Protein AF-X1CA08-F1 (afdb_monomer)

Structure (mmCIF, N/CA/C/O backbone):
data_AF-X1CA08-F1
#
_entry.id   AF-X1CA08-F1
#
loop_
_atom_site.group_PDB
_atom_site.id
_atom_site.type_symbol
_atom_site.label_atom_id
_atom_site.label_alt_id
_atom_site.label_comp_id
_atom_site.label_asym_id
_atom_site.label_entity_id
_atom_site.label_seq_id
_atom_site.pdbx_PDB_ins_code
_atom_site.Cartn_x
_atom_site.Cartn_y
_atom_site.Cartn_z
_atom_site.occupancy
_atom_site.B_iso_or_equiv
_atom_site.auth_seq_id
_atom_site.auth_comp_id
_atom_site.auth_asym_id
_atom_site.auth_atom_id
_atom_site.pdbx_PDB_model_num
ATOM 1 N N . MET A 1 1 ? -4.377 -0.536 -21.358 1.00 46.78 1 MET A N 1
ATOM 2 C CA . MET A 1 1 ? -3.311 0.358 -20.851 1.00 46.78 1 MET A CA 1
ATOM 3 C C . MET A 1 1 ? -2.800 -0.226 -19.543 1.00 46.78 1 MET A C 1
ATOM 5 O O . MET A 1 1 ? -3.621 -0.627 -18.733 1.00 46.78 1 MET A O 1
ATOM 9 N N . THR A 1 2 ? -1.487 -0.376 -19.356 1.00 60.97 2 THR A N 1
ATOM 10 C CA . THR A 1 2 ? -0.928 -0.900 -18.096 1.00 60.97 2 THR A CA 1
ATOM 11 C C . THR A 1 2 ? -0.767 0.247 -17.109 1.00 60.97 2 THR A C 1
ATOM 13 O O . THR A 1 2 ? 0.152 1.056 -17.252 1.00 60.97 2 THR A O 1
ATOM 16 N N . GLU A 1 3 ? -1.666 0.343 -16.138 1.00 70.69 3 GLU A N 1
ATOM 17 C CA . GLU A 1 3 ? -1.547 1.338 -15.079 1.00 70.69 3 GLU A CA 1
ATOM 18 C C . GLU A 1 3 ? -0.453 0.919 -14.085 1.00 70.69 3 GLU A C 1
ATOM 20 O O . GLU A 1 3 ? -0.260 -0.265 -13.804 1.00 70.69 3 GLU A O 1
ATOM 25 N N . THR A 1 4 ? 0.333 1.886 -13.608 1.00 81.94 4 THR A N 1
ATOM 26 C CA . THR A 1 4 ? 1.434 1.625 -12.674 1.00 81.94 4 THR A CA 1
ATOM 27 C C . THR A 1 4 ? 1.086 2.220 -11.322 1.00 81.94 4 THR A C 1
ATOM 29 O O . THR A 1 4 ? 1.024 3.438 -11.186 1.00 81.94 4 THR A O 1
ATOM 32 N N . PHE A 1 5 ? 0.915 1.359 -10.322 1.00 89.31 5 PHE A N 1
ATOM 33 C CA . PHE A 1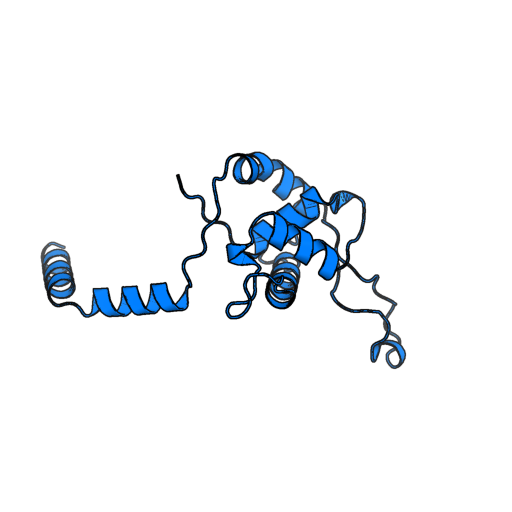 5 ? 0.663 1.766 -8.944 1.00 89.31 5 PHE A CA 1
ATOM 34 C C . PHE A 1 5 ? 1.902 1.567 -8.084 1.00 89.31 5 PHE A C 1
ATOM 36 O O . PHE A 1 5 ? 2.665 0.606 -8.240 1.00 89.31 5 PHE A O 1
ATOM 43 N N . THR A 1 6 ? 2.104 2.471 -7.135 1.00 92.19 6 THR A N 1
ATOM 44 C CA . THR A 1 6 ? 3.106 2.274 -6.094 1.00 92.19 6 THR A CA 1
ATOM 45 C C . THR A 1 6 ? 2.604 1.269 -5.059 1.00 92.19 6 THR A C 1
ATOM 47 O O . THR A 1 6 ? 1.406 1.143 -4.811 1.00 92.19 6 THR A O 1
ATOM 50 N N . ASN A 1 7 ? 3.528 0.575 -4.386 1.00 93.69 7 ASN A N 1
ATOM 51 C CA . ASN A 1 7 ? 3.174 -0.329 -3.284 1.00 93.69 7 ASN A CA 1
ATOM 52 C C . ASN A 1 7 ? 2.350 0.375 -2.197 1.00 93.69 7 ASN A C 1
ATOM 54 O O . ASN A 1 7 ? 1.479 -0.237 -1.593 1.00 93.69 7 ASN A O 1
ATOM 58 N N . ARG A 1 8 ? 2.625 1.663 -1.972 1.00 95.44 8 ARG A N 1
ATOM 59 C CA . ARG A 1 8 ? 1.899 2.507 -1.029 1.00 95.44 8 ARG A CA 1
ATOM 60 C C . ARG A 1 8 ? 0.421 2.616 -1.401 1.00 95.44 8 ARG A C 1
ATOM 62 O O . ARG A 1 8 ? -0.433 2.333 -0.574 1.00 95.44 8 ARG A O 1
ATOM 69 N N . GLU A 1 9 ? 0.141 3.007 -2.638 1.00 95.50 9 GLU A N 1
ATOM 70 C CA . GLU A 1 9 ? -1.222 3.192 -3.145 1.00 95.50 9 GLU A CA 1
ATOM 71 C C . GLU A 1 9 ? -1.999 1.874 -3.150 1.00 95.50 9 GLU A C 1
ATOM 73 O O . GLU A 1 9 ? -3.134 1.830 -2.687 1.00 95.50 9 GLU A O 1
ATOM 78 N N . MET A 1 10 ? -1.353 0.789 -3.589 1.00 95.44 10 MET A N 1
ATOM 79 C CA . MET A 1 10 ? -1.938 -0.554 -3.562 1.00 95.44 10 MET A CA 1
ATOM 80 C C . MET A 1 10 ? -2.353 -0.964 -2.144 1.00 95.44 10 MET A C 1
ATOM 82 O O . MET A 1 10 ? -3.467 -1.427 -1.929 1.00 95.44 10 MET A O 1
ATOM 86 N N . VAL A 1 11 ? -1.489 -0.747 -1.152 1.00 97.06 11 VAL A N 1
ATOM 87 C CA . VAL A 1 11 ? -1.781 -1.097 0.243 1.00 97.06 11 VAL A CA 1
ATOM 88 C C . VAL A 1 11 ? -2.907 -0.248 0.838 1.00 97.06 11 VAL A C 1
ATOM 90 O O . VAL A 1 11 ? -3.751 -0.788 1.551 1.00 97.06 11 VAL A O 1
ATOM 93 N N . VAL A 1 12 ? -2.943 1.058 0.550 1.00 97.56 12 VAL A N 1
ATOM 94 C CA . VAL A 1 12 ? -4.035 1.943 0.999 1.00 97.56 12 VAL A CA 1
ATOM 95 C C . VAL A 1 12 ? -5.367 1.450 0.430 1.00 97.56 12 VAL A C 1
ATOM 97 O O . VAL A 1 12 ? -6.327 1.279 1.180 1.00 97.56 12 VAL A O 1
ATOM 100 N N . TYR A 1 13 ? -5.402 1.132 -0.867 1.00 96.94 13 TYR A N 1
ATOM 101 C CA . TYR A 1 13 ? -6.605 0.609 -1.509 1.00 96.94 13 TYR A CA 1
ATOM 102 C C . TYR A 1 13 ? -7.010 -0.771 -0.973 1.00 96.94 13 TYR A C 1
ATOM 104 O O . TYR A 1 13 ? -8.183 -0.999 -0.697 1.00 96.94 13 TYR A O 1
ATOM 112 N N . ALA A 1 14 ? -6.059 -1.681 -0.747 1.00 96.88 14 ALA A N 1
ATOM 113 C CA . ALA A 1 14 ? -6.354 -2.983 -0.150 1.00 96.88 14 ALA A CA 1
ATOM 114 C C . ALA A 1 14 ? -6.974 -2.845 1.248 1.00 96.88 14 ALA A C 1
ATOM 116 O O . ALA A 1 14 ? -7.937 -3.543 1.565 1.00 96.88 14 ALA A O 1
ATOM 117 N N . LEU A 1 15 ? -6.461 -1.923 2.072 1.00 97.44 15 LEU A N 1
ATOM 118 C CA . LEU A 1 15 ? -7.041 -1.630 3.381 1.00 97.44 15 LEU A CA 1
ATOM 119 C C . LEU A 1 15 ? -8.445 -1.018 3.252 1.00 97.44 15 LEU A C 1
ATOM 121 O O . LEU A 1 15 ? -9.337 -1.401 4.005 1.00 97.44 15 LEU A O 1
ATOM 125 N N . TYR A 1 16 ? -8.674 -0.130 2.280 1.00 97.50 16 TYR A N 1
ATOM 126 C CA . TYR A 1 16 ? -10.012 0.380 1.962 1.00 97.50 16 TYR A CA 1
ATOM 127 C C . TYR A 1 16 ? -10.982 -0.749 1.599 1.00 97.50 16 TYR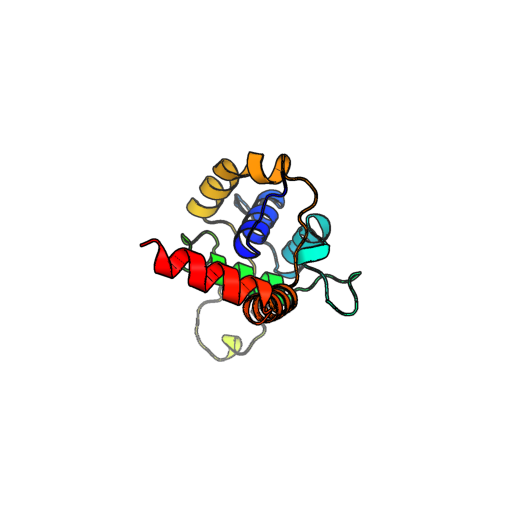 A C 1
ATOM 129 O O . TYR A 1 16 ? -12.056 -0.842 2.188 1.00 97.50 16 TYR A O 1
ATOM 137 N N . SER A 1 17 ? -10.579 -1.666 0.712 1.00 95.88 17 SER A N 1
ATOM 138 C CA . SER A 1 17 ? -11.394 -2.820 0.307 1.00 95.88 17 SER A CA 1
ATOM 139 C C . SER A 1 17 ? -11.709 -3.786 1.456 1.00 95.88 17 SER A C 1
ATOM 141 O O . SER A 1 17 ? -12.715 -4.486 1.395 1.00 95.88 17 SER A O 1
ATOM 143 N N . LEU A 1 18 ? -10.878 -3.834 2.504 1.00 96.19 18 LEU A N 1
ATOM 144 C CA . LEU A 1 18 ? -11.156 -4.603 3.725 1.00 96.19 18 LEU A CA 1
ATOM 145 C C . LEU A 1 18 ? -12.160 -3.916 4.666 1.00 96.19 18 LEU A C 1
ATOM 147 O O . LEU A 1 18 ? -12.586 -4.526 5.642 1.00 96.19 18 LEU A O 1
ATOM 151 N N . GLY A 1 19 ? -12.538 -2.661 4.410 1.00 96.38 19 GLY A N 1
ATOM 152 C CA . GLY A 1 19 ? -13.330 -1.856 5.343 1.00 96.38 19 GLY A CA 1
ATOM 153 C C . GLY A 1 19 ? -12.472 -1.139 6.389 1.00 96.38 19 GLY A C 1
ATOM 154 O O . GLY A 1 19 ? -12.928 -0.848 7.495 1.00 96.38 19 GLY A O 1
ATOM 155 N N . GLY A 1 20 ? -11.216 -0.833 6.055 1.00 95.12 20 GLY A N 1
ATOM 156 C CA . GLY A 1 20 ? -10.282 -0.120 6.930 1.00 95.12 20 GLY A CA 1
ATOM 157 C C . GLY A 1 20 ? -10.705 1.302 7.309 1.00 95.12 20 GLY A C 1
ATOM 158 O O . GLY A 1 20 ? -10.079 1.904 8.177 1.00 95.12 20 GLY A O 1
ATOM 159 N N . ALA A 1 21 ? -11.762 1.832 6.685 1.00 94.69 21 ALA A N 1
ATOM 160 C CA . ALA A 1 21 ? -12.411 3.081 7.076 1.00 94.69 21 ALA A CA 1
ATOM 161 C C . ALA A 1 21 ? -13.102 2.981 8.448 1.00 94.69 21 ALA A C 1
ATOM 163 O O . ALA A 1 21 ? -13.135 3.950 9.195 1.00 94.69 21 ALA A O 1
ATOM 164 N N . THR A 1 22 ? -13.638 1.807 8.799 1.00 93.69 22 THR A N 1
ATOM 165 C CA . THR A 1 22 ? -14.426 1.613 10.029 1.00 93.69 22 THR A CA 1
ATOM 166 C C . THR A 1 22 ? -13.708 0.770 11.076 1.00 93.69 22 THR A C 1
ATOM 168 O O . THR A 1 22 ? -14.042 0.837 12.257 1.00 93.69 22 THR A O 1
ATOM 171 N N . LYS A 1 23 ? -12.748 -0.067 10.665 1.00 93.12 23 LYS A N 1
ATOM 172 C CA . LYS A 1 23 ? -12.083 -1.038 11.542 1.00 93.12 23 LYS A CA 1
ATOM 173 C C . LYS A 1 23 ? -10.570 -1.051 11.330 1.00 93.12 23 LYS A C 1
ATOM 175 O O . LYS A 1 23 ? -10.080 -0.822 10.230 1.00 93.12 23 LYS A O 1
ATOM 180 N N . ARG A 1 24 ? -9.829 -1.378 12.395 1.00 93.94 24 ARG A N 1
ATOM 181 C CA . ARG A 1 24 ? -8.390 -1.662 12.326 1.00 93.94 24 ARG A CA 1
ATOM 182 C C . ARG A 1 24 ? -8.110 -3.112 11.929 1.00 93.94 24 ARG A C 1
ATOM 184 O O . ARG A 1 24 ? -8.734 -4.031 12.458 1.00 93.94 24 ARG A O 1
ATOM 191 N N . PHE A 1 25 ? -7.132 -3.300 11.048 1.00 94.88 25 PHE A N 1
ATOM 192 C CA . PHE A 1 25 ? -6.686 -4.608 10.559 1.00 94.88 25 PHE A CA 1
ATOM 193 C C . PHE A 1 25 ? -5.216 -4.860 10.873 1.00 94.88 25 PHE A C 1
ATOM 195 O O . PHE A 1 25 ? -4.402 -3.932 10.880 1.00 94.88 25 PHE A O 1
ATOM 202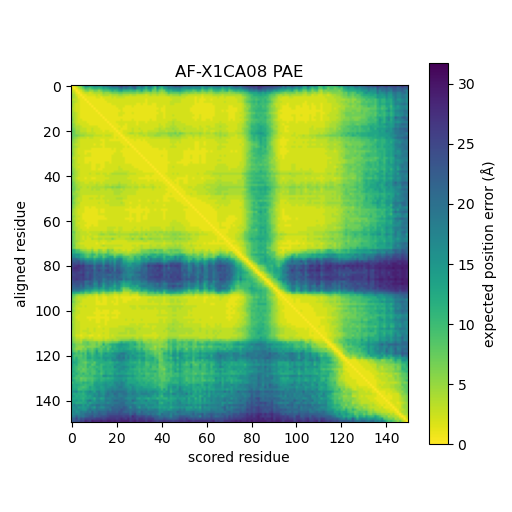 N N . HIS A 1 26 ? -4.857 -6.122 11.115 1.00 94.12 26 HIS A N 1
ATOM 203 C CA . HIS A 1 26 ? -3.460 -6.487 11.309 1.00 94.12 26 HIS A CA 1
ATOM 204 C C . HIS A 1 26 ? -2.697 -6.460 9.982 1.00 94.12 26 HIS A C 1
ATOM 206 O O . HIS A 1 26 ? -3.265 -6.487 8.891 1.00 94.12 26 HIS A O 1
ATOM 212 N N . THR A 1 27 ? -1.367 -6.391 10.075 1.00 94.44 27 THR A N 1
ATOM 213 C CA . THR A 1 27 ? -0.516 -6.305 8.876 1.00 94.44 27 THR A CA 1
ATOM 214 C C . THR A 1 27 ? -0.619 -7.583 8.038 1.00 94.44 27 THR A C 1
ATOM 216 O O . THR A 1 27 ? -0.532 -7.522 6.817 1.00 94.44 27 THR A O 1
ATOM 219 N N . GLU A 1 28 ? -0.825 -8.728 8.689 1.00 94.06 28 GLU A N 1
ATOM 220 C CA . GLU A 1 28 ? -1.037 -10.035 8.074 1.00 94.06 28 GLU A CA 1
ATOM 221 C C . GLU A 1 28 ? -2.302 -10.068 7.204 1.00 94.06 28 GLU A C 1
ATOM 223 O O . GLU A 1 28 ? -2.223 -10.486 6.050 1.00 94.06 28 GLU A O 1
ATOM 228 N N . ASP A 1 29 ? -3.430 -9.562 7.711 1.00 96.00 29 ASP A N 1
ATOM 229 C CA . ASP A 1 29 ? -4.703 -9.522 6.973 1.00 96.00 29 ASP A CA 1
ATOM 230 C C . ASP A 1 29 ? -4.581 -8.647 5.721 1.00 96.00 29 ASP A C 1
ATOM 232 O O . ASP A 1 29 ? -4.983 -9.025 4.619 1.00 96.00 29 ASP A O 1
ATOM 236 N N . ILE A 1 30 ? -3.945 -7.483 5.878 1.00 96.81 30 ILE A N 1
ATOM 237 C CA . ILE A 1 30 ? -3.688 -6.556 4.774 1.00 96.81 30 ILE A CA 1
ATOM 238 C C . ILE A 1 30 ? -2.738 -7.196 3.759 1.00 96.81 30 ILE A C 1
ATOM 240 O O . ILE A 1 30 ? -2.931 -7.038 2.554 1.00 96.81 30 ILE A O 1
ATOM 244 N N . ALA A 1 31 ? -1.730 -7.943 4.216 1.00 96.62 31 ALA A N 1
ATOM 245 C C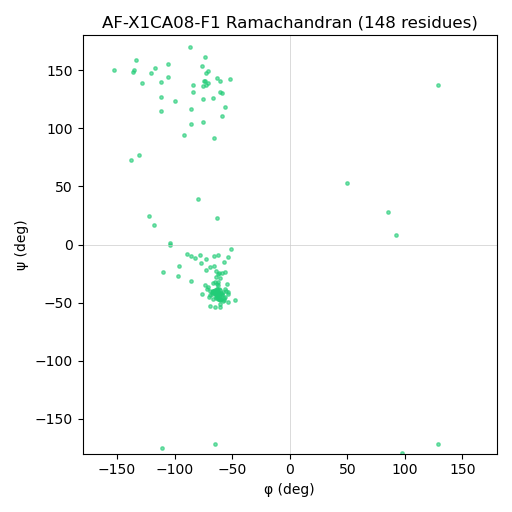A . ALA A 1 31 ? -0.790 -8.619 3.332 1.00 96.62 31 ALA A CA 1
ATOM 246 C C . ALA A 1 31 ? -1.449 -9.730 2.513 1.00 96.62 31 ALA A C 1
ATOM 248 O O . ALA A 1 31 ? -1.174 -9.832 1.318 1.00 96.62 31 ALA A O 1
ATOM 249 N N . LEU A 1 32 ? -2.351 -10.504 3.121 1.00 97.00 32 LEU A N 1
ATOM 250 C CA . LEU A 1 32 ? -3.163 -11.482 2.401 1.00 97.00 32 LEU A CA 1
ATOM 251 C C . LEU A 1 32 ? -4.023 -10.801 1.338 1.00 97.00 32 LEU A C 1
ATOM 253 O O . LEU A 1 32 ? -4.014 -11.242 0.190 1.00 97.00 32 LEU A O 1
ATOM 257 N N . LYS A 1 33 ? -4.678 -9.680 1.669 1.00 96.62 33 LYS A N 1
ATOM 258 C CA . LYS A 1 33 ? -5.490 -8.955 0.683 1.00 96.62 33 LYS A CA 1
ATOM 259 C C . LYS A 1 33 ? -4.659 -8.370 -0.458 1.00 96.62 33 LYS A C 1
ATOM 261 O O . LYS A 1 33 ? -5.048 -8.459 -1.617 1.00 96.62 33 LYS A O 1
ATOM 266 N N . CYS A 1 34 ? -3.494 -7.803 -0.154 1.00 95.81 34 CYS A N 1
ATOM 267 C CA . CYS A 1 34 ? -2.580 -7.291 -1.175 1.00 95.81 34 CYS A CA 1
ATOM 268 C C . CYS A 1 34 ? -2.075 -8.405 -2.098 1.00 95.81 34 CYS A C 1
ATOM 270 O O . CYS A 1 34 ? -1.927 -8.186 -3.298 1.00 95.81 34 CYS A O 1
ATOM 272 N N . TYR A 1 35 ? -1.810 -9.589 -1.545 1.00 95.56 35 TYR A N 1
ATOM 273 C CA . TYR A 1 35 ? -1.394 -10.759 -2.308 1.00 95.56 35 TYR A CA 1
ATOM 274 C C . TYR A 1 35 ? -2.522 -11.313 -3.183 1.00 95.56 35 TYR A C 1
ATOM 276 O O . TYR A 1 35 ? -2.265 -11.661 -4.326 1.00 95.56 35 TYR A O 1
ATOM 284 N N . GLU A 1 36 ? -3.761 -11.337 -2.687 1.00 94.25 36 GLU A N 1
ATOM 285 C CA . GLU A 1 36 ? -4.948 -11.725 -3.460 1.00 94.25 36 GLU A CA 1
ATOM 286 C C . GLU A 1 36 ? -5.147 -10.810 -4.679 1.00 94.25 36 GLU A C 1
ATOM 288 O O . GLU A 1 36 ? -5.341 -11.291 -5.793 1.00 94.25 36 GLU A O 1
ATOM 293 N N . LEU A 1 37 ? -5.055 -9.491 -4.477 1.00 92.44 37 LEU A N 1
ATOM 294 C CA . LEU A 1 37 ? -5.275 -8.500 -5.533 1.00 92.44 37 LEU A CA 1
ATOM 295 C C . LEU A 1 37 ? -4.090 -8.398 -6.503 1.00 92.44 37 LEU A C 1
ATOM 297 O O . LEU A 1 37 ? -4.277 -8.307 -7.717 1.00 92.44 37 LEU A O 1
ATOM 301 N N . TRP A 1 38 ? -2.858 -8.413 -5.984 1.00 92.75 38 TRP A N 1
ATOM 302 C CA . TRP A 1 38 ? -1.643 -8.231 -6.782 1.00 92.75 38 TRP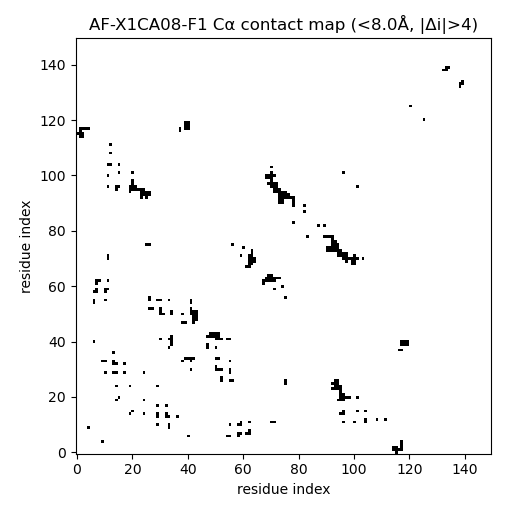 A CA 1
ATOM 303 C C . TRP A 1 38 ? -0.530 -9.203 -6.366 1.00 92.75 38 TRP A C 1
ATOM 305 O O . TRP A 1 38 ? 0.502 -8.774 -5.826 1.00 92.75 38 TRP A O 1
ATOM 315 N N . PRO A 1 39 ? -0.667 -10.505 -6.695 1.00 91.81 39 PRO A N 1
ATOM 316 C CA . PRO A 1 39 ? 0.305 -11.524 -6.306 1.00 91.81 39 PRO A CA 1
ATOM 317 C C . PRO A 1 39 ? 1.727 -11.156 -6.737 1.00 91.81 39 PRO A C 1
ATOM 319 O O . PRO A 1 39 ? 2.663 -11.237 -5.953 1.00 91.81 39 PRO A O 1
ATOM 322 N N . SER A 1 40 ? 1.889 -10.633 -7.959 1.00 88.56 40 SER A N 1
ATOM 323 C CA . SER A 1 40 ? 3.206 -10.289 -8.517 1.00 88.56 40 SER A CA 1
ATOM 324 C C . SER A 1 40 ? 3.954 -9.177 -7.761 1.00 88.56 40 SER A C 1
ATOM 326 O O . SER A 1 40 ? 5.178 -9.066 -7.869 1.00 88.56 40 SER A O 1
ATOM 328 N N . ALA A 1 41 ? 3.235 -8.330 -7.019 1.00 88.75 41 ALA A N 1
ATOM 329 C CA . ALA A 1 41 ? 3.802 -7.191 -6.303 1.00 88.75 41 ALA A CA 1
ATOM 330 C C . ALA A 1 41 ? 4.085 -7.490 -4.823 1.00 88.75 41 ALA A C 1
ATOM 332 O O . ALA A 1 41 ? 4.994 -6.870 -4.256 1.00 88.75 41 ALA A O 1
ATOM 333 N N . PHE A 1 42 ? 3.329 -8.422 -4.235 1.00 93.56 42 PHE A N 1
ATOM 334 C CA . PHE A 1 42 ? 3.313 -8.728 -2.803 1.00 93.56 42 PHE A CA 1
ATOM 335 C C . PHE A 1 42 ? 3.643 -10.191 -2.490 1.00 93.56 42 PHE A C 1
ATOM 337 O O . PHE A 1 42 ? 3.259 -10.693 -1.440 1.00 93.56 42 PHE A O 1
ATOM 344 N N . SER A 1 43 ? 4.368 -10.875 -3.374 1.00 92.81 43 SER A N 1
ATOM 345 C CA . SER A 1 43 ? 4.880 -12.229 -3.151 1.00 92.81 43 SER A CA 1
ATOM 346 C C . SER A 1 43 ? 6.382 -12.251 -2.882 1.00 92.81 43 SER A C 1
ATOM 348 O O . SER A 1 43 ? 7.120 -11.405 -3.398 1.00 92.81 43 SER A O 1
ATOM 350 N N . TRP A 1 44 ? 6.878 -13.283 -2.197 1.00 90.88 44 TRP A N 1
ATOM 351 C CA . TRP A 1 44 ? 8.323 -13.516 -2.120 1.00 90.88 44 TRP A CA 1
ATOM 352 C C . TRP A 1 44 ? 8.940 -13.820 -3.488 1.00 90.88 44 TRP A C 1
ATOM 354 O O . TRP A 1 44 ? 8.382 -14.553 -4.299 1.00 90.88 44 TRP A O 1
ATOM 364 N N . THR A 1 45 ? 10.162 -13.331 -3.718 1.00 86.38 45 THR A N 1
ATOM 365 C CA . THR A 1 45 ? 10.893 -13.558 -4.979 1.00 86.38 45 THR A CA 1
ATOM 366 C C . THR A 1 45 ? 11.197 -15.036 -5.231 1.00 86.38 45 THR A C 1
ATOM 368 O O . THR A 1 45 ? 11.126 -15.491 -6.368 1.00 86.38 45 THR A O 1
ATOM 371 N N . LYS A 1 46 ? 11.580 -15.782 -4.183 1.00 87.62 46 LYS A N 1
ATOM 372 C CA . LYS A 1 46 ? 11.943 -17.207 -4.290 1.00 87.62 46 LYS A CA 1
ATOM 373 C C . LYS A 1 46 ? 10.727 -18.133 -4.199 1.00 87.62 46 LYS A C 1
ATOM 375 O O . LYS A 1 46 ? 10.737 -19.195 -4.809 1.00 87.62 46 LYS A O 1
ATOM 380 N N . TYR A 1 47 ? 9.707 -17.732 -3.446 1.00 91.00 47 TYR A N 1
ATOM 381 C CA . TYR A 1 47 ? 8.508 -18.532 -3.202 1.00 91.00 47 TYR A CA 1
ATOM 382 C C . TYR A 1 47 ? 7.255 -17.679 -3.464 1.00 91.00 47 TYR A C 1
ATOM 384 O O . TYR A 1 47 ? 6.633 -17.186 -2.521 1.00 91.00 47 TYR A O 1
ATOM 392 N N . PRO A 1 48 ? 6.896 -17.460 -4.740 1.00 90.25 48 PRO A N 1
ATOM 393 C CA . PRO A 1 48 ? 5.826 -16.540 -5.125 1.00 90.25 48 PRO A CA 1
ATOM 394 C C . PRO A 1 48 ? 4.424 -16.979 -4.668 1.00 90.25 48 PRO A C 1
ATOM 396 O O . PRO A 1 48 ? 3.477 -16.201 -4.747 1.00 90.25 48 PRO A O 1
ATOM 399 N N . GLN A 1 49 ? 4.279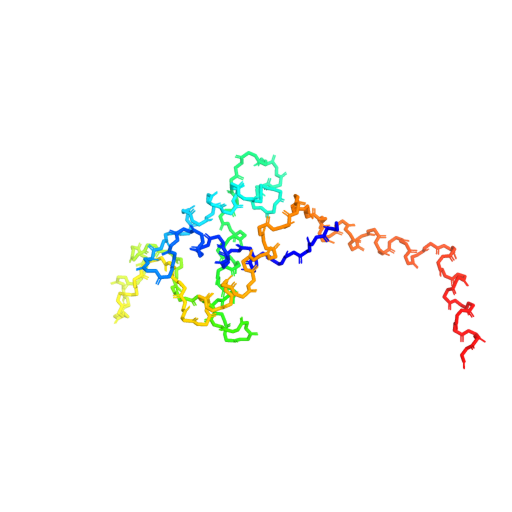 -18.210 -4.172 1.00 92.94 49 GLN A N 1
ATOM 400 C CA . GLN A 1 49 ? 3.052 -18.710 -3.553 1.00 92.94 49 GLN A CA 1
ATOM 401 C C . GLN A 1 49 ? 2.782 -18.127 -2.154 1.00 92.94 49 GLN A C 1
ATOM 403 O O . GLN A 1 49 ? 1.695 -18.324 -1.618 1.00 92.94 49 GLN A O 1
ATOM 408 N N . TYR A 1 50 ? 3.762 -17.451 -1.541 1.00 94.12 50 TYR A N 1
ATOM 409 C CA . TYR A 1 50 ? 3.623 -16.878 -0.203 1.00 94.12 50 TYR A CA 1
ATOM 410 C C . TYR A 1 50 ? 3.624 -15.344 -0.229 1.00 94.12 50 TYR A C 1
ATOM 412 O O . TYR A 1 50 ? 4.429 -14.743 -0.954 1.00 94.12 50 TYR A O 1
ATOM 420 N N . PRO A 1 51 ? 2.768 -14.703 0.592 1.00 95.38 51 PRO A N 1
ATOM 421 C CA . PRO A 1 51 ? 2.713 -13.254 0.710 1.00 95.38 51 PRO A CA 1
ATOM 422 C C . PRO A 1 51 ? 3.951 -12.694 1.424 1.00 95.38 51 PRO A C 1
ATOM 424 O O . PRO A 1 51 ? 4.398 -13.206 2.452 1.00 95.38 51 PRO A O 1
ATOM 427 N N . ASP A 1 52 ? 4.467 -11.578 0.916 1.00 94.31 52 ASP A N 1
ATOM 428 C CA . ASP A 1 52 ? 5.563 -10.831 1.522 1.00 94.31 52 ASP A CA 1
ATOM 429 C C . ASP A 1 52 ? 5.039 -9.741 2.466 1.00 94.31 52 ASP A C 1
ATOM 431 O O . ASP A 1 52 ? 4.757 -8.602 2.073 1.00 94.31 52 ASP A O 1
ATOM 435 N N . LYS A 1 53 ? 4.952 -10.087 3.754 1.00 94.19 53 LYS A N 1
ATOM 436 C CA . LYS A 1 53 ? 4.540 -9.157 4.815 1.00 94.19 53 LYS A CA 1
ATOM 437 C C . LYS A 1 53 ? 5.464 -7.939 4.942 1.00 94.19 53 LYS A C 1
ATOM 439 O O . LYS A 1 53 ? 5.018 -6.873 5.367 1.00 94.19 53 LYS A O 1
ATOM 444 N N . ASP A 1 54 ? 6.744 -8.076 4.604 1.00 93.44 54 ASP A N 1
ATOM 445 C CA . ASP A 1 54 ? 7.745 -7.029 4.809 1.00 93.44 54 ASP A CA 1
ATOM 446 C C . ASP A 1 54 ? 7.498 -5.848 3.868 1.00 93.44 54 ASP A C 1
ATOM 448 O O . ASP A 1 54 ? 7.487 -4.689 4.295 1.00 93.44 54 ASP A O 1
ATOM 452 N N . ILE A 1 55 ? 7.190 -6.153 2.603 1.00 94.06 55 ILE A N 1
ATOM 453 C CA . ILE A 1 55 ? 6.823 -5.163 1.584 1.00 94.06 55 ILE A CA 1
ATOM 454 C C . ILE A 1 55 ? 5.593 -4.361 2.025 1.00 94.06 55 ILE A C 1
ATOM 456 O O . ILE A 1 55 ? 5.572 -3.134 1.894 1.00 94.06 55 ILE A O 1
ATOM 460 N N . VAL A 1 56 ? 4.589 -5.047 2.572 1.00 95.69 56 VAL A N 1
ATOM 461 C CA . VAL A 1 56 ? 3.339 -4.440 3.048 1.00 95.69 56 VAL A CA 1
ATOM 462 C C . VAL A 1 56 ? 3.604 -3.550 4.256 1.00 95.69 56 VAL A C 1
ATOM 464 O O . VAL A 1 56 ? 3.197 -2.391 4.263 1.00 95.69 56 VAL A O 1
ATOM 467 N N . ARG A 1 57 ? 4.369 -4.029 5.246 1.00 95.25 57 ARG A N 1
ATOM 468 C CA . ARG A 1 57 ? 4.748 -3.238 6.428 1.00 95.25 57 ARG A CA 1
ATOM 469 C C . ARG A 1 57 ? 5.461 -1.940 6.046 1.00 95.25 57 ARG A C 1
ATOM 471 O O . ARG A 1 57 ? 5.164 -0.887 6.618 1.00 95.25 57 ARG A O 1
ATOM 478 N N . VAL A 1 58 ? 6.412 -2.006 5.112 1.00 94.75 58 VAL A N 1
ATOM 479 C CA . VAL A 1 58 ? 7.149 -0.822 4.641 1.00 94.75 58 VAL A CA 1
ATOM 480 C C . VAL A 1 58 ? 6.199 0.156 3.952 1.00 94.75 58 VAL A C 1
ATOM 482 O O . VAL A 1 58 ? 6.217 1.341 4.273 1.00 94.75 58 VAL A O 1
ATOM 485 N N . ALA A 1 59 ? 5.322 -0.336 3.075 1.00 95.88 59 ALA A N 1
ATOM 486 C CA . ALA A 1 59 ? 4.349 0.491 2.367 1.00 95.88 59 ALA A CA 1
ATOM 487 C C . ALA A 1 59 ? 3.322 1.159 3.304 1.00 95.88 59 ALA A C 1
ATOM 489 O O . ALA A 1 59 ? 3.048 2.346 3.135 1.00 95.88 59 ALA A O 1
ATOM 490 N N . LEU A 1 60 ? 2.822 0.446 4.322 1.00 95.81 60 LEU A N 1
ATOM 491 C CA . LEU A 1 60 ? 1.959 1.000 5.377 1.00 95.81 60 LEU A CA 1
ATOM 492 C C . LEU A 1 60 ? 2.678 2.108 6.159 1.00 95.81 60 LEU A C 1
ATOM 494 O O . LEU A 1 60 ? 2.162 3.207 6.347 1.00 95.81 60 LEU A O 1
ATOM 498 N N . THR A 1 61 ? 3.919 1.841 6.569 1.00 93.88 61 THR A N 1
ATOM 499 C CA . THR A 1 61 ? 4.734 2.818 7.306 1.00 93.88 61 THR A CA 1
ATOM 500 C C . THR A 1 61 ? 5.021 4.060 6.466 1.00 93.88 61 THR A C 1
ATOM 502 O O . THR A 1 61 ? 5.088 5.163 7.004 1.00 93.88 61 THR A O 1
ATOM 505 N N . ASP A 1 62 ? 5.185 3.904 5.152 1.00 94.88 62 ASP A N 1
ATOM 506 C CA . ASP A 1 62 ? 5.303 5.034 4.245 1.00 94.88 62 ASP A CA 1
ATOM 507 C C . ASP A 1 62 ? 3.982 5.795 4.124 1.00 94.88 62 ASP A C 1
ATOM 509 O O . ASP A 1 62 ? 3.988 6.992 4.374 1.00 94.88 62 ASP A O 1
ATOM 513 N N . ALA A 1 63 ? 2.853 5.154 3.813 1.00 95.56 63 ALA A N 1
ATOM 514 C CA . ALA A 1 63 ? 1.563 5.842 3.657 1.00 95.56 63 ALA A CA 1
ATOM 515 C C . ALA A 1 63 ? 1.089 6.614 4.902 1.00 95.56 63 ALA A C 1
ATOM 517 O O . ALA A 1 63 ? 0.370 7.601 4.761 1.00 95.56 63 ALA A O 1
ATOM 518 N N . ARG A 1 64 ? 1.548 6.231 6.097 1.00 95.00 64 ARG A N 1
ATOM 519 C CA . ARG A 1 64 ? 1.334 6.997 7.331 1.00 95.00 64 ARG A CA 1
ATOM 520 C C . ARG A 1 64 ? 2.097 8.330 7.382 1.00 95.00 64 ARG A C 1
ATOM 522 O O . ARG A 1 64 ? 1.771 9.188 8.184 1.00 95.00 64 ARG A O 1
ATOM 529 N N . LYS A 1 65 ? 3.141 8.544 6.583 1.00 93.25 65 LYS A N 1
ATOM 530 C CA . LYS A 1 65 ? 3.944 9.779 6.650 1.00 93.25 65 LYS A CA 1
ATOM 531 C C . LYS A 1 65 ? 3.182 10.966 6.057 1.00 93.25 65 LYS A C 1
ATOM 533 O O . LYS A 1 65 ? 2.593 10.856 4.983 1.00 93.25 65 LYS A O 1
ATOM 538 N N . GLU A 1 66 ? 3.315 12.133 6.683 1.00 91.81 66 GLU A N 1
ATOM 539 C CA . GLU A 1 66 ? 2.706 13.392 6.216 1.00 91.81 66 GLU A CA 1
ATOM 540 C C . GLU A 1 66 ? 3.104 13.754 4.781 1.00 91.81 66 GLU A C 1
ATOM 542 O O . GLU A 1 66 ? 2.253 14.147 3.990 1.00 91.81 66 GLU A O 1
ATOM 547 N N . LYS A 1 67 ? 4.364 13.502 4.386 1.00 94.00 67 LYS A N 1
ATOM 548 C CA . LYS A 1 67 ? 4.842 13.734 3.007 1.00 94.00 67 LYS A CA 1
ATOM 549 C C . LYS A 1 67 ? 4.054 12.988 1.923 1.00 94.00 67 LYS A C 1
ATOM 551 O O . LYS A 1 67 ? 4.246 13.250 0.740 1.00 94.00 67 LYS A O 1
ATOM 556 N N . TYR A 1 68 ? 3.247 12.004 2.310 1.00 91.25 68 TYR A N 1
ATOM 557 C CA . TYR A 1 68 ? 2.413 11.214 1.414 1.00 91.25 68 TYR A CA 1
ATOM 558 C C . TYR A 1 68 ? 0.916 11.362 1.715 1.00 91.25 68 TYR A C 1
ATOM 560 O O . TYR A 1 68 ? 0.133 10.543 1.245 1.00 91.25 68 TYR A O 1
ATOM 568 N N . GLY A 1 69 ? 0.526 12.398 2.465 1.00 91.94 69 GLY A N 1
ATOM 569 C CA . GLY A 1 69 ? -0.871 12.751 2.726 1.00 91.94 69 GLY A CA 1
ATOM 570 C C . GLY A 1 69 ? -1.478 12.140 3.990 1.00 91.94 69 GLY A C 1
ATOM 571 O O . GLY A 1 69 ? -2.684 12.272 4.182 1.00 91.94 69 GLY A O 1
ATOM 572 N N . TYR A 1 70 ? -0.673 11.482 4.839 1.00 94.88 70 TYR A N 1
ATOM 573 C CA . TYR A 1 70 ? -1.134 10.867 6.095 1.00 94.88 70 TYR A CA 1
ATOM 574 C C . TYR A 1 70 ? -2.380 9.983 5.882 1.00 94.88 70 TYR A C 1
ATOM 576 O O . TYR A 1 70 ? -3.418 10.187 6.500 1.00 94.88 70 TYR A O 1
ATOM 584 N N . LEU A 1 71 ? -2.306 9.034 4.942 1.00 96.31 71 LEU A N 1
ATOM 585 C CA . LEU A 1 71 ? -3.473 8.270 4.464 1.00 96.31 71 LEU A CA 1
ATOM 586 C C . LEU A 1 71 ? -3.916 7.161 5.430 1.00 96.31 71 LEU A C 1
ATOM 588 O O . LEU A 1 71 ? -4.991 6.585 5.285 1.00 96.31 71 LEU A O 1
ATOM 592 N N . LEU A 1 72 ? -3.056 6.806 6.379 1.00 94.50 72 LEU A N 1
ATOM 593 C CA . LEU A 1 72 ? -3.267 5.703 7.304 1.00 94.50 72 LEU A CA 1
ATOM 594 C C . LEU A 1 72 ? -2.872 6.140 8.704 1.00 94.50 72 LEU A C 1
ATOM 596 O O . LEU A 1 72 ? -1.877 6.849 8.876 1.00 94.50 72 LEU A O 1
ATOM 600 N N . ASP A 1 73 ? -3.551 5.580 9.693 1.00 92.75 73 ASP A N 1
ATOM 601 C CA . ASP A 1 73 ? -3.104 5.580 11.076 1.00 92.75 73 ASP A CA 1
ATOM 602 C C . ASP A 1 73 ? -2.862 4.145 11.556 1.00 92.75 73 ASP A C 1
ATOM 604 O O . ASP A 1 73 ? -3.469 3.186 11.071 1.00 92.75 73 ASP A O 1
ATOM 608 N N . GLY A 1 74 ? -1.945 3.997 12.508 1.00 89.00 74 GLY A N 1
ATOM 609 C CA . GLY A 1 74 ? -1.639 2.717 13.125 1.00 89.00 74 GLY A CA 1
ATOM 610 C C . GLY A 1 74 ? -0.164 2.348 13.142 1.00 89.00 74 GLY A C 1
ATOM 611 O O . GLY A 1 74 ? 0.751 3.142 12.862 1.00 89.00 74 GLY A O 1
ATOM 612 N N . ARG A 1 75 ? 0.079 1.105 13.550 1.00 84.62 75 ARG A N 1
ATOM 613 C CA . ARG A 1 75 ? 1.422 0.559 13.720 1.00 84.62 75 ARG A CA 1
ATOM 614 C C . ARG A 1 75 ? 1.412 -0.953 13.528 1.00 84.62 75 ARG A C 1
ATOM 616 O O . ARG A 1 75 ? 0.453 -1.633 13.863 1.00 84.62 75 ARG A O 1
ATOM 623 N N . SER A 1 76 ? 2.539 -1.474 13.045 1.00 79.38 76 SER A N 1
ATOM 624 C CA . SER A 1 76 ? 2.818 -2.909 13.085 1.00 79.38 76 SER A CA 1
ATOM 625 C C . SER A 1 76 ? 3.405 -3.329 14.436 1.00 79.38 76 SER A C 1
ATOM 627 O O . SER A 1 76 ? 4.384 -2.743 14.913 1.00 79.38 76 SER A O 1
ATOM 629 N N . GLY A 1 77 ? 2.839 -4.384 15.017 1.00 67.19 77 GLY A N 1
ATOM 630 C CA . GLY A 1 77 ? 3.437 -5.122 16.120 1.00 67.19 77 GLY A CA 1
ATOM 631 C C . GLY A 1 77 ? 2.490 -5.291 17.297 1.00 67.19 77 GLY A C 1
ATOM 632 O O . GLY A 1 77 ? 1.851 -4.347 17.749 1.00 67.19 77 GLY A O 1
ATOM 633 N N . GLN A 1 78 ? 2.493 -6.501 17.847 1.00 55.59 78 GLN A N 1
ATOM 634 C CA . GLN A 1 78 ? 1.787 -6.818 19.077 1.00 55.59 78 GLN A CA 1
ATOM 635 C C . GLN A 1 78 ? 2.328 -5.960 20.227 1.00 55.59 78 GLN A C 1
ATOM 637 O O . GLN A 1 78 ? 3.541 -5.817 20.396 1.00 55.59 78 GLN A O 1
ATOM 642 N N . THR A 1 79 ? 1.437 -5.489 21.099 1.00 52.28 79 THR A N 1
ATOM 643 C CA . THR A 1 79 ? 1.757 -4.779 22.355 1.00 52.28 79 THR A CA 1
ATOM 644 C C . THR A 1 79 ? 2.725 -5.554 23.274 1.00 52.28 79 THR A C 1
ATOM 646 O O . THR A 1 79 ? 3.263 -4.996 24.227 1.00 52.28 79 THR A O 1
ATOM 649 N N . ARG A 1 80 ? 2.999 -6.835 22.981 1.00 46.53 80 ARG A N 1
ATOM 650 C CA . ARG A 1 80 ? 3.916 -7.743 23.694 1.00 46.53 80 ARG A CA 1
ATOM 651 C C . ARG A 1 80 ? 5.405 -7.545 23.340 1.00 46.53 80 ARG A C 1
ATOM 653 O O . ARG A 1 80 ? 6.149 -8.512 23.230 1.00 46.53 80 ARG A O 1
ATOM 660 N N . GLY A 1 81 ? 5.851 -6.302 23.167 1.00 52.31 81 GLY A N 1
ATOM 661 C CA . GLY A 1 81 ? 7.271 -5.937 23.058 1.00 52.31 81 GLY A CA 1
ATOM 662 C C . GLY A 1 81 ? 7.755 -5.137 24.272 1.00 52.31 81 GLY A C 1
ATOM 663 O O . GLY A 1 81 ? 6.995 -4.900 25.206 1.00 52.31 81 GLY A O 1
ATOM 664 N N . GLN A 1 82 ? 9.006 -4.656 24.254 1.00 47.81 82 GLN A N 1
ATOM 665 C CA . GLN A 1 82 ? 9.634 -3.806 25.295 1.00 47.81 82 GLN A CA 1
ATOM 666 C C . GLN A 1 82 ? 8.819 -2.555 25.725 1.00 47.81 82 GLN A C 1
ATOM 668 O O . GLN A 1 82 ? 9.214 -1.864 26.665 1.00 47.81 82 GLN A O 1
ATOM 673 N N . SER A 1 83 ? 7.666 -2.269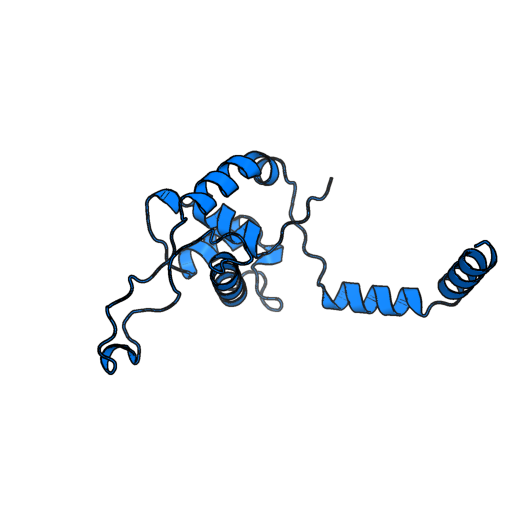 25.108 1.00 47.91 83 SER A N 1
ATOM 674 C CA . SER A 1 83 ? 6.643 -1.357 25.638 1.00 47.91 83 SER A CA 1
ATOM 675 C C . SER A 1 83 ? 6.140 -1.747 27.026 1.00 47.91 83 SER A C 1
ATOM 677 O O . SER A 1 83 ? 5.742 -0.866 27.766 1.00 47.91 83 SER A O 1
ATOM 679 N N . ASN A 1 84 ? 6.239 -3.011 27.453 1.00 46.72 84 ASN A N 1
ATOM 680 C CA . ASN A 1 84 ? 5.941 -3.357 28.851 1.00 46.72 84 ASN A CA 1
ATOM 681 C C . ASN A 1 84 ? 6.940 -2.729 29.852 1.00 46.72 84 ASN A C 1
ATOM 683 O O . ASN A 1 84 ? 6.650 -2.637 31.040 1.00 46.72 84 ASN A O 1
ATOM 687 N N . ARG A 1 85 ? 8.120 -2.298 29.377 1.00 51.19 85 ARG A N 1
ATOM 688 C CA . ARG A 1 85 ? 9.175 -1.639 30.167 1.00 51.19 85 ARG A CA 1
ATOM 689 C C . ARG A 1 85 ? 9.131 -0.112 30.095 1.00 51.19 85 ARG A C 1
ATOM 691 O O . ARG A 1 85 ? 9.732 0.548 30.934 1.00 51.19 85 ARG A O 1
ATOM 698 N N . THR A 1 86 ? 8.461 0.458 29.096 1.00 55.91 86 THR A N 1
ATOM 699 C CA . THR A 1 86 ? 8.375 1.911 28.903 1.00 55.91 86 THR A CA 1
ATOM 700 C C . THR A 1 86 ? 6.942 2.351 29.169 1.00 55.91 86 THR A C 1
ATOM 702 O O . THR A 1 86 ? 6.022 1.813 28.575 1.00 55.91 86 THR A O 1
ATOM 705 N N . LYS A 1 87 ? 6.731 3.340 30.047 1.00 53.47 87 LYS A N 1
ATOM 706 C CA . LYS A 1 87 ? 5.410 3.896 30.420 1.00 53.47 87 LYS A CA 1
ATOM 707 C C . LYS A 1 87 ? 4.649 4.582 29.258 1.00 53.47 87 LYS A C 1
ATOM 709 O O . LYS A 1 87 ? 3.839 5.467 29.497 1.00 53.47 87 LYS A O 1
ATOM 714 N N . ARG A 1 88 ? 4.942 4.249 27.996 1.00 56.31 88 ARG A N 1
ATOM 715 C CA . ARG A 1 88 ? 4.221 4.775 26.833 1.00 56.31 88 ARG A CA 1
ATOM 716 C C . ARG A 1 88 ? 2.839 4.137 26.777 1.00 56.31 88 ARG A C 1
ATOM 718 O O . ARG A 1 88 ? 2.700 2.934 26.990 1.00 56.31 88 ARG A O 1
ATOM 725 N N . GLU A 1 89 ? 1.837 4.955 26.482 1.00 55.72 89 GLU A N 1
ATOM 726 C CA . GLU A 1 89 ? 0.460 4.508 26.298 1.00 55.72 89 GLU A CA 1
ATOM 727 C C . GLU A 1 89 ? 0.388 3.357 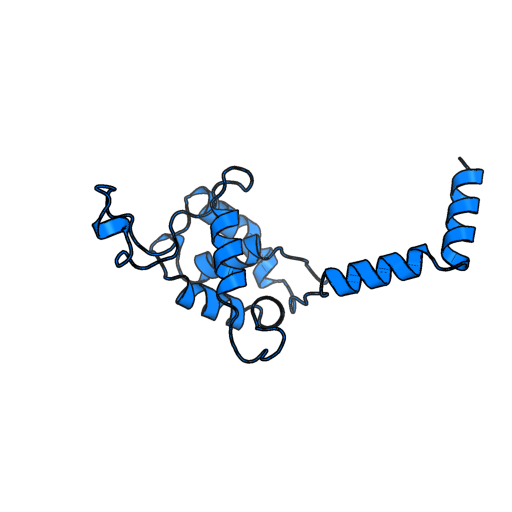25.288 1.00 55.72 89 GLU A C 1
ATOM 729 O O . GLU A 1 89 ? 1.135 3.308 24.303 1.00 55.72 89 GLU A O 1
ATOM 734 N N . LYS A 1 90 ? -0.502 2.397 25.563 1.00 56.22 90 LYS A N 1
ATOM 735 C CA . LYS A 1 90 ? -0.735 1.230 24.710 1.00 56.22 90 LYS A CA 1
ATOM 736 C C . LYS A 1 90 ? -1.328 1.706 23.383 1.00 56.22 90 LYS A C 1
ATOM 738 O O . LYS A 1 90 ? -2.541 1.828 23.260 1.00 56.22 90 LYS A O 1
ATOM 743 N N . ALA A 1 91 ? -0.479 1.974 22.395 1.00 58.44 91 ALA A N 1
ATOM 744 C CA . ALA A 1 91 ? -0.940 2.204 21.033 1.00 58.44 91 ALA A CA 1
ATOM 745 C C . ALA A 1 91 ? -1.708 0.960 20.561 1.00 58.44 91 ALA A C 1
ATOM 747 O O . ALA A 1 91 ? -1.224 -0.164 20.722 1.00 58.44 91 ALA A O 1
ATOM 748 N N . ALA A 1 92 ? -2.909 1.163 20.024 1.00 63.19 92 ALA A N 1
ATOM 749 C CA . ALA A 1 92 ? -3.696 0.083 19.451 1.00 63.19 92 ALA A CA 1
ATOM 750 C C . ALA A 1 92 ? -2.925 -0.553 18.283 1.00 63.19 92 ALA A C 1
ATOM 752 O O . ALA A 1 92 ? -2.393 0.157 17.428 1.00 63.19 92 ALA A O 1
ATOM 753 N N . ASP A 1 93 ? -2.845 -1.883 18.280 1.00 81.25 93 ASP A N 1
ATOM 754 C CA . ASP A 1 93 ? -2.247 -2.644 17.181 1.00 81.25 93 ASP A CA 1
ATOM 755 C C . ASP A 1 93 ? -3.167 -2.591 15.950 1.00 81.25 93 ASP A C 1
ATOM 757 O O . ASP A 1 93 ? -4.393 -2.500 16.068 1.00 81.25 93 ASP A O 1
ATOM 761 N N . GLY A 1 94 ? -2.559 -2.654 14.769 1.00 90.44 94 GLY A N 1
ATOM 762 C CA . GLY A 1 94 ? -3.246 -2.634 13.487 1.00 90.44 94 GLY A CA 1
ATOM 763 C C . GLY A 1 94 ? -3.296 -1.265 12.817 1.00 90.44 94 GLY A C 1
ATOM 764 O O . GLY A 1 94 ? -2.748 -0.271 13.299 1.00 90.44 94 GLY A O 1
ATOM 765 N N . TRP A 1 95 ? -3.937 -1.254 11.653 1.00 94.50 95 TRP A N 1
ATOM 766 C CA . TRP A 1 95 ? -3.987 -0.133 10.723 1.00 94.50 95 TRP A CA 1
ATOM 767 C C . TRP A 1 95 ? -5.425 0.184 10.339 1.00 94.50 95 TRP A C 1
ATOM 769 O O . TRP A 1 95 ? -6.210 -0.727 10.081 1.00 94.50 95 TRP A O 1
ATOM 779 N N . SER A 1 96 ? -5.744 1.468 10.269 1.00 96.31 96 SER A N 1
ATOM 780 C CA . SER A 1 96 ? -7.007 2.000 9.753 1.00 96.31 96 SER A CA 1
ATOM 781 C C . SER A 1 96 ? -6.725 3.155 8.800 1.00 96.31 96 SER A C 1
ATOM 783 O O . SER A 1 96 ? -5.657 3.770 8.846 1.00 96.31 96 SER A O 1
ATOM 785 N N . LEU A 1 97 ? -7.683 3.452 7.932 1.00 96.94 97 LEU A N 1
ATOM 786 C CA . LEU A 1 97 ? -7.635 4.661 7.123 1.00 96.94 97 LEU A CA 1
ATOM 787 C C . LEU A 1 97 ? -7.919 5.882 7.991 1.00 96.94 97 LEU A C 1
ATOM 789 O O . LEU A 1 97 ? -8.675 5.820 8.958 1.00 96.94 97 LEU A O 1
ATOM 793 N N . THR A 1 98 ? -7.290 6.986 7.627 1.00 97.06 98 THR A N 1
ATOM 794 C CA . THR A 1 98 ? -7.689 8.328 8.058 1.00 97.06 98 THR A CA 1
ATOM 795 C C . THR A 1 98 ? -8.754 8.861 7.101 1.00 97.06 98 THR A C 1
ATOM 797 O O . THR A 1 98 ? -8.942 8.306 6.016 1.00 97.06 98 THR A O 1
ATOM 800 N N . ASP A 1 99 ? -9.399 9.977 7.438 1.00 96.88 99 ASP A N 1
ATOM 801 C CA . ASP A 1 99 ? -10.359 10.634 6.538 1.00 96.88 99 ASP A CA 1
ATOM 802 C C . ASP A 1 99 ? -9.729 10.965 5.175 1.00 96.88 99 ASP A C 1
ATOM 804 O O . ASP A 1 99 ? -10.325 10.722 4.124 1.00 96.88 99 ASP A O 1
ATOM 808 N N . SER A 1 100 ? -8.471 11.429 5.167 1.00 96.44 100 SER A N 1
ATOM 809 C CA . SER A 1 100 ? -7.728 11.671 3.924 1.00 96.44 100 SER A CA 1
ATOM 810 C C . SER A 1 100 ? -7.496 10.381 3.132 1.00 96.44 100 SER A C 1
ATOM 812 O O . SER A 1 100 ? -7.602 10.387 1.905 1.00 96.44 100 SER A O 1
ATOM 814 N N . GLY A 1 101 ? -7.228 9.265 3.813 1.00 96.44 101 GLY A N 1
ATOM 815 C CA . GLY A 1 101 ? -7.110 7.941 3.207 1.00 96.44 101 GLY A CA 1
ATOM 816 C C . GLY A 1 101 ? -8.405 7.436 2.579 1.00 96.44 101 GLY A C 1
ATOM 817 O O . GLY A 1 101 ? -8.365 6.864 1.487 1.00 96.44 101 GLY A O 1
ATOM 818 N N . VAL A 1 102 ? -9.546 7.663 3.235 1.00 97.38 102 VAL A N 1
ATOM 819 C CA . VAL A 1 102 ? -10.873 7.297 2.715 1.00 97.38 102 VAL A CA 1
ATOM 820 C C . VAL A 1 102 ? -11.182 8.096 1.455 1.00 97.38 102 VAL A C 1
ATOM 822 O O . VAL A 1 102 ? -11.402 7.496 0.404 1.00 97.38 102 VAL A O 1
ATOM 825 N N . HIS A 1 103 ? -11.081 9.425 1.517 1.00 97.62 103 HIS A N 1
ATOM 826 C CA . HIS A 1 103 ? -11.320 10.286 0.357 1.00 97.62 103 HIS A CA 1
ATOM 827 C C . HIS A 1 103 ? -10.383 9.972 -0.810 1.00 97.62 103 HIS A C 1
ATOM 829 O O . HIS A 1 103 ? -10.813 9.900 -1.962 1.00 97.62 103 HIS A O 1
ATOM 835 N N . TRP A 1 104 ? -9.098 9.738 -0.525 1.00 97.25 104 TRP A N 1
ATOM 836 C CA . TRP A 1 104 ? -8.144 9.327 -1.548 1.00 97.25 104 TRP A CA 1
ATOM 837 C C . TRP A 1 104 ? -8.555 7.997 -2.192 1.00 97.25 104 TRP A C 1
ATOM 839 O O . TRP A 1 104 ? -8.490 7.863 -3.414 1.00 97.25 104 TRP A O 1
ATOM 849 N N . SER A 1 105 ? -9.005 7.024 -1.3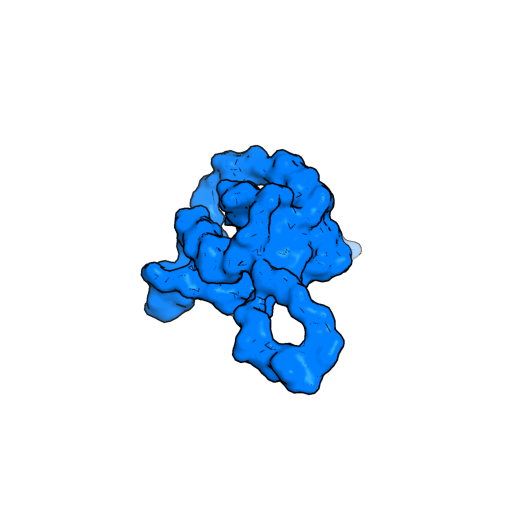98 1.00 96.69 105 SER A N 1
ATOM 850 C CA . SER A 1 105 ? -9.402 5.706 -1.902 1.00 96.69 105 SER A CA 1
ATOM 851 C C . SER A 1 105 ? -10.656 5.781 -2.767 1.00 96.69 105 SER A C 1
ATOM 853 O O . SER A 1 105 ? -10.682 5.183 -3.838 1.00 96.69 105 SER A O 1
ATOM 855 N N . GLU A 1 106 ? -11.659 6.558 -2.359 1.00 96.56 106 GLU A N 1
ATOM 856 C CA . GLU A 1 106 ? -12.879 6.792 -3.140 1.00 96.56 106 GLU A CA 1
ATOM 857 C C . GLU A 1 106 ? -12.571 7.457 -4.483 1.00 96.56 106 GLU A C 1
ATOM 859 O O . GLU A 1 106 ? -13.005 6.971 -5.528 1.00 96.56 106 GLU A O 1
ATOM 864 N N . ALA A 1 107 ? -11.741 8.504 -4.475 1.00 96.62 107 ALA A N 1
ATOM 865 C CA . ALA A 1 107 ? -11.342 9.216 -5.687 1.00 96.62 107 ALA A CA 1
ATOM 866 C C . ALA A 1 107 ? -10.535 8.344 -6.667 1.00 96.62 107 ALA A C 1
ATOM 868 O O . ALA A 1 107 ? -10.555 8.580 -7.874 1.00 96.62 107 ALA A O 1
ATOM 869 N N . ASN A 1 108 ? -9.815 7.334 -6.167 1.00 95.06 108 ASN A N 1
ATOM 870 C CA . ASN A 1 108 ? -8.974 6.452 -6.981 1.00 95.06 108 ASN A CA 1
ATOM 871 C C . ASN A 1 108 ? -9.593 5.068 -7.221 1.00 95.06 108 ASN A C 1
ATOM 873 O O . ASN A 1 108 ? -8.999 4.260 -7.934 1.00 95.06 108 ASN A O 1
ATOM 877 N N . LYS A 1 109 ? -10.785 4.790 -6.681 1.00 94.00 109 LYS A N 1
ATOM 878 C CA . LYS A 1 109 ? -11.436 3.476 -6.740 1.00 94.00 109 LYS A CA 1
ATOM 879 C C . LYS A 1 109 ? -11.562 2.955 -8.168 1.00 94.00 109 LYS A C 1
ATOM 881 O O . LYS A 1 109 ? -11.114 1.853 -8.472 1.00 94.00 109 LYS A O 1
ATOM 886 N N . GLN A 1 110 ? -12.079 3.790 -9.066 1.00 92.38 110 GLN A N 1
ATOM 887 C CA . GLN A 1 110 ? -12.290 3.409 -10.460 1.00 92.38 110 GLN A CA 1
ATOM 888 C C . GLN A 1 110 ? -10.979 3.059 -11.180 1.00 92.38 110 GLN A C 1
ATOM 890 O O . GLN A 1 110 ? -10.972 2.178 -12.038 1.00 92.38 110 GLN A O 1
ATOM 895 N N . ARG A 1 111 ? -9.857 3.696 -10.812 1.00 91.44 111 ARG A N 1
ATOM 896 C CA . ARG A 1 111 ? -8.532 3.385 -11.375 1.00 91.44 111 ARG A CA 1
ATOM 897 C C . ARG A 1 111 ? -8.113 1.963 -11.021 1.00 91.44 111 ARG A C 1
ATOM 899 O O . ARG A 1 111 ? -7.693 1.210 -11.885 1.00 91.44 111 ARG A O 1
ATOM 906 N N . PHE A 1 112 ? -8.301 1.561 -9.767 1.00 91.12 112 PHE A N 1
ATOM 907 C CA . PHE A 1 112 ? -7.974 0.205 -9.330 1.00 91.12 112 PHE A CA 1
ATOM 908 C C . PHE A 1 112 ? -8.928 -0.858 -9.879 1.00 91.12 112 PHE A C 1
ATOM 910 O O . PHE A 1 112 ? -8.475 -1.948 -10.209 1.00 91.12 112 PHE A O 1
ATOM 917 N N . GLU A 1 113 ? -10.222 -0.556 -10.003 1.00 89.50 113 GLU A N 1
ATOM 918 C CA . GLU A 1 113 ? -11.216 -1.505 -10.530 1.00 89.50 113 GLU A CA 1
ATOM 919 C C . GLU A 1 113 ? -11.104 -1.708 -12.046 1.00 89.50 113 GLU A C 1
ATOM 921 O O . GLU A 1 113 ? -11.325 -2.809 -12.542 1.00 89.50 113 GLU A O 1
ATOM 926 N N . SER A 1 114 ? -10.747 -0.657 -12.789 1.00 87.31 114 SER A N 1
ATOM 927 C CA . SER A 1 114 ? -10.534 -0.735 -14.242 1.00 87.31 114 SER A CA 1
ATOM 928 C C . SER A 1 114 ? -9.118 -1.169 -14.627 1.00 87.31 114 SER A C 1
ATOM 930 O O . SER A 1 114 ? -8.859 -1.475 -15.796 1.00 87.31 114 SER A O 1
ATOM 932 N N . ALA A 1 115 ? -8.196 -1.224 -13.662 1.00 81.00 115 ALA A N 1
ATOM 933 C CA . ALA A 1 115 ? -6.846 -1.690 -13.905 1.00 81.00 115 ALA A CA 1
ATOM 934 C C . ALA A 1 115 ? -6.842 -3.182 -14.250 1.00 81.00 115 ALA A C 1
ATOM 936 O O . ALA A 1 115 ? -7.314 -4.036 -13.502 1.00 81.00 115 ALA A O 1
ATOM 937 N N . GLY A 1 116 ? -6.229 -3.502 -15.391 1.00 73.19 116 GLY A N 1
ATOM 938 C CA . GLY A 1 116 ? -5.845 -4.872 -15.714 1.00 73.19 116 GLY A CA 1
ATOM 939 C C . GLY A 1 116 ? -4.767 -5.415 -14.758 1.00 73.19 116 GLY A C 1
ATOM 940 O O . GLY A 1 116 ? -4.398 -4.763 -13.779 1.00 73.19 116 GLY A O 1
ATOM 941 N N . PRO A 1 117 ? -4.195 -6.598 -15.043 1.00 72.50 117 PRO A N 1
ATOM 942 C CA . PRO A 1 117 ? -3.197 -7.209 -14.173 1.00 72.50 117 PRO A CA 1
ATOM 943 C C . PRO A 1 117 ? -2.008 -6.270 -13.927 1.00 72.50 117 PRO A C 1
ATOM 945 O O . PRO A 1 117 ? -1.282 -5.890 -14.850 1.00 72.50 117 PRO A O 1
ATOM 948 N N . VAL A 1 118 ? -1.792 -5.910 -12.659 1.00 71.56 118 VAL A N 1
ATOM 949 C CA . VAL A 1 118 ? -0.667 -5.066 -12.249 1.00 71.56 118 VAL A CA 1
ATOM 950 C C . VAL A 1 118 ? 0.598 -5.913 -12.273 1.00 71.56 118 VAL A C 1
ATOM 952 O O . VAL A 1 118 ? 0.821 -6.771 -11.417 1.00 71.56 118 VAL A O 1
ATOM 955 N N . THR A 1 119 ? 1.440 -5.689 -13.279 1.00 66.06 119 THR A N 1
ATOM 956 C CA . THR A 1 119 ? 2.725 -6.380 -13.413 1.00 66.06 119 THR A CA 1
ATOM 957 C C . THR A 1 119 ? 3.863 -5.507 -12.910 1.00 66.06 119 THR A C 1
ATOM 959 O O . THR A 1 119 ? 4.102 -4.416 -13.432 1.00 66.06 119 THR A O 1
ATOM 962 N N . LYS A 1 120 ? 4.641 -6.005 -11.946 1.00 65.50 120 LYS A N 1
ATOM 963 C CA . LYS A 1 120 ? 5.856 -5.320 -11.498 1.00 65.50 120 LYS A CA 1
ATOM 964 C C . LYS A 1 120 ? 7.042 -5.702 -12.382 1.00 65.50 120 LYS A C 1
ATOM 966 O O . LYS A 1 120 ? 7.504 -6.841 -12.366 1.00 65.50 120 LYS A O 1
ATOM 971 N N . LYS A 1 121 ? 7.631 -4.737 -13.097 1.00 63.78 121 LYS A N 1
ATOM 972 C CA . LYS A 1 121 ? 9.006 -4.911 -13.595 1.00 63.78 121 LYS A CA 1
ATOM 973 C C . LYS A 1 121 ? 9.962 -4.734 -12.418 1.00 63.78 121 LYS A C 1
ATOM 975 O O . LYS A 1 121 ? 9.928 -3.718 -11.725 1.00 63.78 121 LYS A O 1
ATOM 980 N N . HIS A 1 122 ? 10.820 -5.722 -12.174 1.00 65.06 122 HIS A N 1
ATOM 981 C CA . HIS A 1 122 ? 11.782 -5.666 -11.076 1.00 65.06 122 HIS A CA 1
ATOM 982 C C . HIS A 1 122 ? 12.692 -4.440 -11.244 1.00 65.06 122 HIS A C 1
ATOM 984 O O . HIS A 1 122 ? 13.545 -4.430 -12.130 1.00 65.06 122 HIS A O 1
ATOM 990 N N . ARG A 1 123 ? 12.553 -3.424 -10.376 1.00 67.25 123 ARG A N 1
ATOM 991 C CA . ARG A 1 123 ? 13.243 -2.124 -10.502 1.00 67.25 123 ARG A CA 1
ATOM 992 C C . ARG A 1 123 ? 14.732 -2.271 -10.797 1.00 67.25 123 ARG A C 1
ATOM 994 O O . ARG A 1 123 ? 15.221 -1.648 -11.728 1.00 67.25 123 ARG A O 1
ATOM 1001 N N . GLN A 1 124 ? 15.449 -3.121 -10.056 1.00 65.94 124 GLN A N 1
ATOM 1002 C CA . GLN A 1 124 ? 16.876 -3.353 -10.321 1.00 65.94 124 GLN A CA 1
ATOM 1003 C C . GLN A 1 124 ? 17.136 -3.959 -11.707 1.00 65.94 124 GLN A C 1
ATOM 1005 O O . GLN A 1 124 ? 18.047 -3.499 -12.382 1.00 65.94 124 GLN A O 1
ATOM 1010 N N . LYS A 1 125 ? 16.333 -4.924 -12.180 1.00 74.25 125 LYS A N 1
ATOM 1011 C CA . LYS A 1 125 ? 16.470 -5.465 -13.542 1.00 74.25 125 LYS A CA 1
ATOM 1012 C C . LYS A 1 125 ? 16.198 -4.386 -14.589 1.00 74.25 125 LYS A C 1
ATOM 1014 O O . LYS A 1 125 ? 16.971 -4.274 -15.532 1.00 74.25 125 LYS A O 1
ATOM 1019 N N . SER A 1 126 ? 15.178 -3.549 -14.388 1.00 79.75 126 SER A N 1
ATOM 1020 C CA . SER A 1 126 ? 14.892 -2.407 -15.266 1.00 79.75 126 SER A CA 1
ATOM 1021 C C . SER A 1 126 ? 16.039 -1.397 -15.277 1.00 79.75 126 SER A C 1
ATOM 1023 O O . SER A 1 126 ? 16.466 -0.970 -16.340 1.00 79.75 126 SER A O 1
ATOM 1025 N N . MET A 1 127 ? 16.596 -1.059 -14.111 1.00 78.06 127 MET A N 1
ATOM 1026 C CA . MET A 1 127 ? 17.742 -0.150 -13.992 1.00 78.06 127 MET A CA 1
ATOM 1027 C C . MET A 1 127 ? 19.002 -0.729 -14.640 1.00 78.06 127 MET A C 1
ATOM 1029 O O . MET A 1 127 ? 19.724 -0.012 -15.326 1.00 78.06 127 MET A O 1
ATOM 1033 N N . LEU A 1 128 ? 19.262 -2.028 -14.463 1.00 83.56 128 LEU A N 1
ATOM 1034 C CA . LEU A 1 128 ? 20.370 -2.719 -15.120 1.00 83.56 128 LEU A CA 1
ATOM 1035 C C . LEU A 1 128 ? 20.184 -2.744 -16.637 1.00 83.56 128 LEU A C 1
ATOM 1037 O O . LEU A 1 128 ? 21.141 -2.494 -17.364 1.00 83.56 128 LEU A O 1
ATOM 1041 N N . PHE A 1 129 ? 18.966 -3.006 -17.109 1.00 87.31 129 PHE A N 1
ATOM 1042 C CA . PHE A 1 129 ? 18.624 -2.949 -18.525 1.00 87.31 129 PHE A CA 1
ATOM 1043 C C . PHE A 1 129 ? 18.842 -1.542 -19.092 1.00 87.31 129 PHE A C 1
ATOM 1045 O O . PHE A 1 129 ? 19.591 -1.392 -20.050 1.00 87.31 129 PHE A O 1
ATOM 1052 N N . LEU A 1 130 ? 18.303 -0.503 -18.445 1.00 87.44 130 LEU A N 1
ATOM 1053 C CA . LEU A 1 130 ? 18.507 0.894 -18.843 1.00 87.44 130 LEU A CA 1
ATOM 1054 C C . LEU A 1 130 ? 19.990 1.273 -18.857 1.00 87.44 130 LEU A C 1
ATOM 1056 O O . LEU A 1 130 ? 20.455 1.920 -19.789 1.00 87.44 130 LEU A O 1
ATOM 1060 N N . ARG A 1 131 ? 20.762 0.820 -17.864 1.00 88.62 131 ARG A N 1
ATOM 1061 C CA . ARG A 1 131 ? 22.213 1.028 -17.832 1.00 88.62 131 ARG A CA 1
ATOM 1062 C C . ARG A 1 131 ? 22.917 0.358 -19.014 1.00 88.62 131 ARG A C 1
ATOM 1064 O O . ARG A 1 131 ? 23.906 0.901 -19.491 1.00 88.62 131 ARG A O 1
ATOM 1071 N N . ARG A 1 132 ? 22.450 -0.805 -19.483 1.00 90.19 132 ARG A N 1
ATOM 1072 C CA . ARG A 1 132 ? 22.990 -1.451 -20.695 1.00 90.19 132 ARG A CA 1
ATOM 1073 C C . ARG A 1 132 ? 22.616 -0.674 -21.951 1.00 90.19 132 ARG A C 1
ATOM 1075 O O . ARG A 1 132 ? 23.496 -0.432 -22.764 1.00 90.19 132 ARG A O 1
ATOM 1082 N N . VAL A 1 133 ? 21.356 -0.250 -22.072 1.00 91.69 133 VAL A N 1
ATOM 1083 C CA . VAL A 1 133 ? 20.873 0.544 -23.214 1.00 91.69 133 VAL A CA 1
ATOM 1084 C C . VAL A 1 133 ? 21.686 1.829 -23.354 1.00 91.69 133 VAL A C 1
ATOM 1086 O O . VAL A 1 133 ? 22.225 2.081 -24.423 1.00 91.69 133 VAL A O 1
ATOM 1089 N N . LYS A 1 134 ? 21.891 2.569 -22.257 1.00 88.50 134 LYS A N 1
ATOM 1090 C CA . LYS A 1 134 ? 22.699 3.801 -22.254 1.00 88.50 134 LYS A CA 1
ATOM 1091 C C . LYS A 1 134 ? 24.166 3.599 -22.646 1.00 88.50 134 LYS A C 1
ATOM 1093 O O . LYS A 1 134 ? 24.810 4.537 -23.085 1.00 88.50 134 LYS A O 1
ATOM 1098 N N . LYS A 1 135 ? 24.710 2.392 -22.466 1.00 89.38 135 LYS A N 1
ATOM 1099 C CA . LYS A 1 135 ? 26.084 2.048 -22.866 1.00 89.38 135 LYS A CA 1
ATOM 1100 C C . LYS A 1 135 ? 26.181 1.533 -24.301 1.00 89.38 135 LYS A C 1
ATOM 1102 O O . LYS A 1 135 ? 27.283 1.276 -24.778 1.00 89.38 135 LYS A O 1
ATOM 1107 N N . HIS A 1 136 ? 25.055 1.293 -24.964 1.00 94.81 136 HIS A N 1
ATOM 1108 C CA . HIS A 1 136 ? 25.050 0.727 -26.300 1.00 94.81 136 HIS A CA 1
ATOM 1109 C C . HIS A 1 136 ? 25.456 1.789 -27.328 1.00 94.81 136 HIS A C 1
ATOM 1111 O O . HIS A 1 136 ? 24.955 2.910 -27.286 1.00 94.81 136 HIS A O 1
ATOM 1117 N N . LYS A 1 137 ? 26.317 1.424 -28.289 1.00 89.94 137 LYS A N 1
ATOM 1118 C CA . LYS A 1 137 ? 26.869 2.353 -29.297 1.00 89.94 137 LYS A CA 1
ATOM 1119 C C . LYS A 1 137 ? 25.788 3.125 -30.057 1.00 89.94 137 LYS A C 1
ATOM 1121 O O . LYS A 1 137 ? 25.918 4.320 -30.264 1.00 89.94 137 LYS A O 1
ATOM 1126 N N . VAL A 1 138 ? 24.699 2.444 -30.416 1.00 90.06 138 VAL A N 1
ATOM 1127 C CA . VAL A 1 138 ? 23.555 3.057 -31.116 1.00 90.06 138 VAL A CA 1
ATOM 1128 C C . VAL A 1 138 ? 22.899 4.161 -30.283 1.00 90.06 138 VAL A C 1
ATOM 1130 O O . VAL A 1 138 ? 22.510 5.181 -30.834 1.00 90.06 138 VAL A O 1
ATOM 1133 N N . PHE A 1 139 ? 22.795 3.980 -28.961 1.00 89.12 139 PHE A N 1
ATOM 1134 C CA . PHE A 1 139 ? 22.209 4.997 -28.088 1.00 89.12 139 PHE A CA 1
ATOM 1135 C C . PHE A 1 139 ? 23.143 6.203 -27.927 1.00 89.12 139 PHE A C 1
ATOM 1137 O O . PHE A 1 139 ? 22.663 7.325 -27.943 1.00 89.12 139 PHE A O 1
ATOM 1144 N N . ALA A 1 140 ? 24.459 5.982 -27.836 1.00 86.31 140 ALA A N 1
ATOM 1145 C CA . ALA A 1 140 ? 25.442 7.067 -27.784 1.00 86.31 140 ALA A CA 1
ATOM 1146 C C . ALA A 1 140 ? 25.420 7.927 -29.061 1.00 86.31 140 ALA A C 1
ATOM 1148 O O . ALA A 1 140 ? 25.315 9.141 -28.973 1.00 86.31 140 ALA A O 1
ATOM 1149 N N . LEU A 1 141 ? 25.399 7.292 -30.241 1.00 88.25 141 LEU A N 1
ATOM 1150 C CA . LEU A 1 141 ? 25.291 8.005 -31.521 1.00 88.25 141 LEU A CA 1
ATOM 1151 C C . LEU A 1 141 ? 23.997 8.825 -31.626 1.00 88.25 141 LEU A C 1
ATOM 1153 O O . LEU A 1 141 ? 24.007 9.928 -32.158 1.00 88.25 141 LEU A O 1
ATOM 1157 N N . TYR A 1 142 ? 22.882 8.293 -31.121 1.00 88.88 142 TYR A N 1
ATOM 1158 C CA . TYR A 1 142 ? 21.616 9.022 -31.072 1.00 88.88 142 TYR A CA 1
ATOM 1159 C C . TYR A 1 142 ? 21.694 10.260 -30.159 1.00 88.88 142 TYR A C 1
ATOM 1161 O O . TYR A 1 142 ? 21.206 11.322 -30.538 1.00 88.88 142 TYR A O 1
ATOM 1169 N N . ASP A 1 143 ? 22.316 10.132 -28.984 1.00 85.88 143 ASP A N 1
ATOM 1170 C CA . ASP A 1 143 ? 22.465 11.218 -28.002 1.00 85.88 143 ASP A CA 1
ATOM 1171 C C . ASP A 1 143 ? 23.376 12.347 -28.530 1.00 85.88 143 ASP A C 1
ATOM 1173 O O . ASP A 1 143 ? 23.051 13.530 -28.399 1.00 85.88 143 ASP A O 1
ATOM 1177 N N . ASP A 1 144 ? 24.461 11.985 -29.226 1.00 84.94 144 ASP A N 1
ATOM 1178 C CA . ASP A 1 144 ? 25.382 12.927 -29.882 1.00 84.94 144 ASP A CA 1
ATOM 1179 C C . ASP A 1 144 ? 24.689 13.724 -31.009 1.00 84.94 144 ASP A C 1
ATOM 1181 O O . ASP A 1 144 ? 24.892 14.931 -31.154 1.00 84.94 144 ASP A O 1
ATOM 1185 N N . ILE A 1 145 ? 23.817 13.081 -31.799 1.00 86.38 145 ILE A N 1
ATOM 1186 C CA . ILE A 1 145 ? 23.047 13.753 -32.864 1.00 86.38 145 ILE A CA 1
ATOM 1187 C C . ILE A 1 145 ? 22.044 14.755 -32.270 1.00 86.38 145 ILE A C 1
ATOM 1189 O O . ILE A 1 145 ? 21.884 15.859 -32.792 1.00 86.38 145 ILE A O 1
ATOM 1193 N N . GLN A 1 146 ? 21.374 14.399 -31.171 1.00 79.81 146 GLN A N 1
ATOM 1194 C CA . GLN A 1 146 ? 20.393 15.276 -30.520 1.00 79.81 146 GLN A CA 1
ATOM 1195 C C . GLN A 1 146 ? 21.051 16.510 -29.887 1.00 79.81 146 GLN A C 1
ATOM 1197 O O . GLN A 1 146 ? 20.540 17.620 -30.024 1.00 79.81 146 GLN A O 1
ATOM 1202 N N . THR A 1 147 ? 22.212 16.337 -29.254 1.00 73.25 147 THR A N 1
ATOM 1203 C CA . THR A 1 147 ? 22.972 17.439 -28.639 1.00 73.25 147 THR A CA 1
ATOM 1204 C C . THR A 1 147 ? 23.654 18.356 -29.654 1.00 73.25 147 THR A C 1
ATOM 1206 O O . THR A 1 147 ? 23.894 19.513 -29.339 1.00 73.25 147 THR A O 1
ATOM 1209 N N . SER A 1 148 ? 23.902 17.887 -30.880 1.00 67.38 148 SER A N 1
ATOM 1210 C CA . SER A 1 148 ? 24.467 18.702 -31.970 1.00 67.38 148 SER A CA 1
ATOM 1211 C C . SER A 1 148 ? 23.426 19.552 -32.716 1.00 67.38 148 SER A C 1
ATOM 1213 O O . SER A 1 148 ? 23.792 20.392 -33.533 1.00 67.38 148 SER A O 1
ATOM 1215 N N . THR A 1 149 ? 22.132 19.308 -32.478 1.00 59.34 149 THR A N 1
ATOM 1216 C CA . THR A 1 149 ? 21.014 19.989 -33.162 1.00 59.34 149 THR A CA 1
ATOM 1217 C C . THR A 1 149 ? 20.345 21.054 -32.272 1.00 59.34 149 THR A C 1
ATOM 1219 O O . THR A 1 149 ? 19.381 21.689 -32.693 1.00 59.34 149 THR A O 1
ATOM 1222 N N . THR A 1 150 ? 20.847 21.256 -31.047 1.00 51.59 150 THR A N 1
ATOM 1223 C CA . THR A 1 150 ? 20.388 22.281 -30.089 1.00 51.59 150 THR A CA 1
ATOM 1224 C C . THR A 1 150 ? 21.480 23.320 -29.886 1.00 51.59 150 THR A C 1
ATOM 1226 O O . THR A 1 150 ? 21.138 24.518 -29.804 1.00 51.59 150 THR A O 1
#

Sequence (150 aa):
MTETFTNREMVVYALYSLGGATKRFHTEDIALKCYELWPSAFSWTKYPQYPDKDIVRVALTDARKEKYGYLLDGRSGQTRGQSNRTKREKAADGWSLTDSGVHWSEANKQRFESAGPVTKKHRQKSMLFLRRVKKHKVFALYDDIQTSTT

Secondary structure (DSSP, 8-state):
------HHHHHHHHHHHTTTTTS-B-HHHHHHHHHHH-HHHHB-SS-TTSB-HHHHHHHHHHHTSGGGT--EEEESS-S-SGGGTS----PPSEEEE-HHHHHHHHHHHHHHHH----PPP-HHHHHHHHHHHHTSHHHHHHHHHHHTT-

Radius of gyration: 20.05 Å; Cα contacts (8 Å, |Δi|>4): 192; chains: 1; bounding box: 41×41×64 Å

pLDDT: mean 85.26, std 14.56, range [46.53, 97.62]

Mean predicted aligned error: 8.84 Å

Foldseek 3Di:
DADADDLLLLLLLLCVVVVLQVDFDALVSSQVSSCVLALQQQADPVGSVDGNSPSSQVSQVVCCDVVNPNQKDAHHDDLPDCVVVPPDPSTDHGMGTDPSSNVVNVVCVVVSVPHDHNHDDPVVVVVVVVVVCCVDPVNVVVVVVVVVVD

Nearest PDB structures (foldseek):
  7tjj-assembly1_I  TM=5.873E-01  e=2.301E+00  Saccharomyces cerevisiae
  2qqa-assembly1_A-2  TM=5.835E-01  e=2.173E+00  Corynebacterium diphtheriae

Organism: NCBI:txid412755

Solvent-accessible surface area (backbone atoms only — not comparable to full-atom values): 8569 Å² total; per-residue (Å²): 124,88,66,86,76,53,67,38,58,52,49,54,40,37,33,50,77,71,44,14,71,84,42,68,41,47,64,65,61,45,21,52,46,35,21,73,78,30,41,74,72,26,29,33,92,90,48,61,91,40,61,31,50,65,63,44,53,53,22,53,60,50,30,38,34,67,98,62,61,34,27,33,47,70,44,89,62,70,75,88,46,77,54,82,78,40,96,64,77,86,69,68,62,19,35,25,41,31,73,57,24,46,54,52,38,62,75,43,41,66,60,64,72,70,42,62,86,59,75,68,75,57,62,67,60,52,50,53,49,51,56,49,50,66,68,32,68,70,49,46,57,52,50,54,55,57,65,73,76,109